Protein AF-A0A0K2U923-F1 (afdb_monomer_lite)

Structure (mmCIF, N/CA/C/O backbone):
data_AF-A0A0K2U923-F1
#
_entry.id   AF-A0A0K2U923-F1
#
loop_
_atom_site.group_PDB
_atom_site.id
_atom_site.type_symbol
_atom_site.label_atom_id
_atom_site.label_alt_id
_atom_site.label_comp_id
_atom_site.label_asym_id
_atom_site.label_entity_id
_atom_site.label_seq_id
_atom_site.pdbx_PDB_ins_code
_atom_site.Cartn_x
_atom_site.Cartn_y
_atom_site.Cartn_z
_atom_site.occupancy
_atom_site.B_iso_or_equiv
_atom_site.auth_seq_id
_atom_site.auth_comp_id
_atom_site.auth_asym_id
_atom_site.auth_atom_id
_atom_site.pdbx_PDB_model_num
ATOM 1 N N . PHE A 1 1 ? -20.185 -8.622 7.648 1.00 46.94 1 PHE A N 1
ATOM 2 C CA . PHE A 1 1 ? -19.228 -9.583 7.067 1.00 46.94 1 PHE A CA 1
ATOM 3 C C . PHE A 1 1 ? -17.840 -9.275 7.617 1.00 46.94 1 PHE A C 1
ATOM 5 O O . PHE A 1 1 ? -17.190 -8.355 7.150 1.00 46.94 1 PHE A O 1
ATOM 12 N N . ARG A 1 2 ? -17.423 -9.962 8.691 1.00 54.75 2 ARG A N 1
ATOM 13 C CA . ARG A 1 2 ? -16.056 -9.865 9.228 1.00 54.75 2 ARG A CA 1
ATOM 14 C C . ARG A 1 2 ? -15.194 -10.857 8.448 1.00 54.75 2 ARG A C 1
ATOM 16 O O . ARG A 1 2 ? -15.242 -12.042 8.752 1.00 54.75 2 ARG A O 1
ATOM 23 N N . GLY A 1 3 ? -14.493 -10.393 7.418 1.00 65.44 3 GLY A N 1
ATOM 24 C CA . GLY A 1 3 ? -13.619 -11.261 6.622 1.00 65.44 3 GLY A CA 1
ATOM 25 C C . GLY A 1 3 ? -12.962 -10.585 5.423 1.00 65.44 3 GLY A C 1
ATOM 26 O O . GLY A 1 3 ? -11.831 -10.928 5.100 1.00 65.44 3 GLY A O 1
ATOM 27 N N . ASP A 1 4 ? -13.619 -9.595 4.818 1.00 76.12 4 ASP A N 1
ATOM 28 C CA . ASP A 1 4 ? -13.094 -8.967 3.606 1.00 76.12 4 ASP A CA 1
ATOM 29 C C . ASP A 1 4 ? -12.169 -7.795 3.952 1.00 76.12 4 ASP A C 1
ATOM 31 O O . ASP A 1 4 ? -12.606 -6.738 4.412 1.00 76.12 4 ASP A O 1
ATOM 35 N N . GLU A 1 5 ? -10.869 -7.988 3.730 1.00 82.81 5 GLU A N 1
ATOM 36 C CA . GLU A 1 5 ? -9.886 -6.910 3.734 1.00 82.81 5 GLU A CA 1
ATOM 37 C C . GLU A 1 5 ? -9.818 -6.285 2.338 1.00 82.81 5 GLU A C 1
ATOM 39 O O . GLU A 1 5 ? -9.633 -6.971 1.332 1.00 82.81 5 GLU A O 1
ATOM 44 N N . ARG A 1 6 ? -9.941 -4.957 2.269 1.00 85.06 6 ARG A N 1
ATOM 45 C CA . ARG A 1 6 ? -9.758 -4.199 1.031 1.00 85.06 6 ARG A CA 1
ATOM 46 C C . ARG A 1 6 ? -8.632 -3.199 1.207 1.00 85.06 6 ARG A C 1
ATOM 48 O O . ARG A 1 6 ? -8.662 -2.378 2.119 1.00 85.06 6 ARG A O 1
ATOM 55 N N . VAL A 1 7 ? -7.694 -3.208 0.266 1.00 87.56 7 VAL A N 1
ATOM 56 C CA . VAL A 1 7 ? -6.623 -2.213 0.205 1.00 87.56 7 VAL A CA 1
ATOM 57 C C . VAL A 1 7 ? -6.938 -1.201 -0.890 1.00 87.56 7 VAL A C 1
ATOM 59 O O . VAL A 1 7 ? -7.096 -1.559 -2.055 1.00 87.56 7 VAL A O 1
ATOM 62 N N . ILE A 1 8 ? -7.030 0.071 -0.509 1.00 87.62 8 ILE A N 1
ATOM 63 C CA . ILE A 1 8 ? -7.195 1.206 -1.423 1.00 87.62 8 ILE A CA 1
ATOM 64 C C . ILE A 1 8 ? -5.902 2.013 -1.372 1.00 87.62 8 ILE A C 1
ATOM 66 O O . ILE A 1 8 ? -5.389 2.286 -0.288 1.00 87.62 8 ILE A O 1
ATOM 70 N N . ARG A 1 9 ? -5.361 2.368 -2.539 1.00 89.19 9 ARG A N 1
ATOM 71 C CA . ARG A 1 9 ? -4.118 3.135 -2.659 1.00 89.19 9 ARG A CA 1
ATOM 72 C C . ARG A 1 9 ? -4.335 4.297 -3.618 1.00 89.19 9 ARG A C 1
ATOM 74 O O . ARG A 1 9 ? -4.882 4.100 -4.699 1.00 89.19 9 ARG A O 1
ATOM 81 N N . SER A 1 10 ? -3.921 5.489 -3.213 1.00 87.31 10 SER A N 1
ATOM 82 C CA . SER A 1 10 ? -4.021 6.717 -4.003 1.00 87.31 10 SER A CA 1
ATOM 83 C C . SER A 1 10 ? -2.884 7.662 -3.633 1.00 87.31 10 SER A C 1
ATOM 85 O O . SER A 1 10 ? -2.369 7.596 -2.515 1.00 87.31 10 SER A O 1
ATOM 87 N N . CYS A 1 11 ? -2.508 8.551 -4.551 1.00 87.19 11 CYS A N 1
ATOM 88 C CA . CYS A 1 11 ? -1.642 9.677 -4.219 1.00 87.19 11 CYS A CA 1
ATOM 89 C C . CYS A 1 11 ? -2.438 10.692 -3.387 1.00 87.19 11 CYS A C 1
ATOM 91 O O . CYS A 1 11 ? -3.587 10.997 -3.713 1.00 87.19 11 CYS A O 1
ATOM 93 N N . GLY A 1 12 ? -1.845 11.172 -2.297 1.00 82.44 12 GLY A N 1
ATOM 94 C CA . GLY A 1 12 ? -2.397 12.254 -1.484 1.00 82.44 12 GLY A CA 1
ATOM 95 C C . GLY A 1 12 ? -1.795 13.597 -1.888 1.00 82.44 12 GLY A C 1
ATOM 96 O O . GLY A 1 12 ? -0.661 13.645 -2.355 1.00 82.44 12 GLY A O 1
ATOM 97 N N . TYR A 1 13 ? -2.550 14.680 -1.698 1.00 79.69 13 TYR A N 1
ATOM 98 C CA . TYR A 1 13 ? -2.068 16.053 -1.914 1.00 79.69 13 TYR A CA 1
ATOM 99 C C . TYR A 1 13 ? -1.649 16.745 -0.612 1.00 79.69 13 TYR A C 1
ATOM 101 O O . TYR A 1 13 ? -0.882 17.702 -0.645 1.00 79.69 13 TYR A O 1
ATOM 109 N N . GLU A 1 14 ? -2.132 16.255 0.532 1.00 82.88 14 GLU A N 1
ATOM 110 C CA . GLU A 1 14 ? -1.827 16.792 1.856 1.00 82.88 14 GLU A CA 1
ATOM 111 C C . GLU A 1 14 ? -1.139 15.728 2.711 1.00 82.88 14 GLU A C 1
ATOM 113 O O . GLU A 1 14 ? -1.593 14.582 2.792 1.00 82.88 14 GLU A O 1
ATOM 118 N N . GLU A 1 15 ? -0.045 16.116 3.366 1.00 81.38 15 GLU A N 1
ATOM 119 C CA . GLU A 1 15 ? 0.647 15.250 4.312 1.00 81.38 15 GLU A CA 1
ATOM 120 C C . GLU A 1 15 ? -0.121 15.213 5.636 1.00 81.38 15 GLU A C 1
ATOM 122 O O . GLU A 1 15 ? -0.367 16.237 6.280 1.00 81.38 15 GLU A O 1
ATOM 127 N N . TYR A 1 16 ? -0.499 14.010 6.062 1.00 82.44 16 TYR A N 1
ATOM 128 C CA . TYR A 1 16 ? -1.097 13.821 7.373 1.00 82.44 16 TYR A CA 1
ATOM 129 C C . TYR A 1 16 ? -0.021 13.869 8.463 1.00 82.44 16 TYR A C 1
ATOM 131 O O . TYR A 1 16 ? 1.083 13.363 8.277 1.00 82.44 16 TYR A O 1
ATOM 139 N N . LYS A 1 17 ? -0.357 14.428 9.633 1.00 85.25 17 LYS A N 1
ATOM 140 C CA . LYS A 1 17 ? 0.600 14.641 10.739 1.00 85.25 17 LYS A CA 1
ATOM 141 C C . LYS A 1 17 ? 1.301 13.362 11.213 1.00 85.25 17 LYS A C 1
ATOM 143 O O . LYS A 1 17 ? 2.437 13.427 11.665 1.00 85.25 17 LYS A O 1
ATOM 148 N N . ASN A 1 18 ? 0.608 12.227 11.143 1.00 84.94 18 ASN A N 1
ATOM 149 C CA . ASN A 1 18 ? 1.134 10.927 11.546 1.00 84.94 18 ASN A CA 1
ATOM 150 C C . ASN A 1 18 ? 1.447 10.076 10.314 1.00 84.94 18 ASN A C 1
ATOM 152 O O . ASN A 1 18 ? 0.725 10.131 9.319 1.00 84.94 18 ASN A O 1
ATOM 156 N N . GLU A 1 19 ? 2.451 9.206 10.425 1.00 87.19 19 GLU A N 1
ATOM 157 C CA . GLU A 1 19 ? 2.776 8.239 9.369 1.00 87.19 19 GLU A CA 1
ATOM 158 C C . GLU A 1 19 ? 1.622 7.281 9.081 1.00 87.19 19 GLU A C 1
ATOM 160 O O . GLU A 1 19 ? 1.395 6.931 7.931 1.00 87.19 19 GLU A O 1
ATOM 165 N N . CYS A 1 20 ? 0.860 6.888 10.102 1.00 90.88 20 CYS A N 1
ATOM 166 C CA . CYS A 1 20 ? -0.367 6.125 9.929 1.00 90.88 20 CYS A CA 1
ATOM 167 C C . CYS A 1 20 ? -1.430 6.565 10.936 1.00 90.88 20 CYS A C 1
ATOM 169 O O . CYS A 1 20 ? -1.122 6.953 12.064 1.00 90.88 20 CYS A O 1
ATOM 171 N N . TYR A 1 21 ? -2.696 6.415 10.563 1.00 89.94 21 TYR A N 1
ATOM 172 C CA . TYR A 1 21 ? -3.821 6.535 11.481 1.00 89.94 21 TYR A CA 1
ATOM 173 C C . TYR A 1 21 ? -4.822 5.401 11.279 1.00 89.94 21 TYR A C 1
ATOM 175 O O . TYR A 1 21 ? -4.906 4.779 10.217 1.00 89.94 21 TYR A O 1
ATOM 183 N N . LYS A 1 22 ? -5.562 5.106 12.348 1.00 92.06 22 LYS A N 1
ATOM 184 C CA . LYS A 1 22 ? -6.569 4.052 12.390 1.00 92.06 22 LYS A CA 1
ATOM 185 C C . LYS A 1 22 ? -7.895 4.646 12.836 1.00 92.06 22 LYS A C 1
ATOM 187 O O . LYS A 1 22 ? -7.935 5.349 13.843 1.00 92.06 22 LYS A O 1
ATOM 192 N N . THR A 1 23 ? -8.969 4.304 12.139 1.00 91.69 23 THR A N 1
ATOM 193 C CA . THR A 1 23 ? -10.335 4.646 12.544 1.00 91.69 23 THR A CA 1
ATOM 194 C C . THR A 1 23 ? -11.092 3.357 12.825 1.00 91.69 23 THR A C 1
ATOM 196 O O . THR A 1 23 ? -11.049 2.423 12.025 1.00 91.69 23 THR A O 1
ATOM 199 N N . VAL A 1 24 ? -11.753 3.287 13.980 1.00 92.44 24 VAL A N 1
ATOM 200 C CA . VAL A 1 24 ? -12.574 2.140 14.385 1.00 92.44 24 VAL A CA 1
ATOM 201 C C . VAL A 1 24 ? -14.033 2.572 14.328 1.00 92.44 24 VAL A C 1
ATOM 203 O O . VAL A 1 24 ? -14.428 3.477 15.058 1.00 92.44 24 VAL A O 1
ATOM 206 N N . LEU A 1 25 ? -14.809 1.941 13.452 1.00 89.19 25 LEU A N 1
ATOM 207 C CA . LEU A 1 25 ? -16.262 2.071 13.369 1.00 89.19 25 LEU A CA 1
ATOM 208 C C . LEU A 1 25 ? -16.891 0.708 13.683 1.00 89.19 25 LEU A C 1
ATOM 210 O O . LEU A 1 25 ? -16.216 -0.323 13.627 1.00 89.19 25 L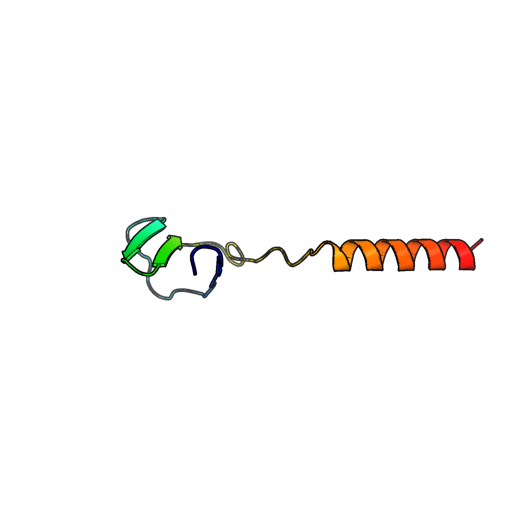EU A O 1
ATOM 214 N N . GLU A 1 26 ? -18.180 0.693 14.021 1.00 86.19 26 GLU A N 1
ATOM 215 C CA . GLU A 1 26 ? -18.893 -0.546 14.368 1.00 86.19 26 GLU A CA 1
ATOM 216 C C . GLU A 1 26 ? -18.878 -1.569 13.218 1.00 86.19 26 GLU A C 1
ATOM 218 O O . GLU A 1 26 ? -18.761 -2.774 13.448 1.00 86.19 26 GLU A O 1
ATOM 223 N N . GLU A 1 27 ? -18.936 -1.079 11.977 1.00 82.94 27 GLU A N 1
ATOM 224 C CA . GLU A 1 27 ? -19.032 -1.896 10.765 1.00 82.94 27 GLU A CA 1
ATOM 225 C C . GLU A 1 27 ? -17.670 -2.280 10.174 1.00 82.94 27 GLU A C 1
ATOM 227 O O . GLU A 1 27 ? -17.507 -3.383 9.648 1.00 82.94 27 GLU A O 1
ATOM 232 N N . TYR A 1 28 ? -16.684 -1.384 10.252 1.00 84.06 28 TYR A N 1
ATOM 233 C CA . TYR A 1 28 ? -15.362 -1.593 9.672 1.00 84.06 28 TYR A CA 1
ATOM 234 C C . TYR A 1 28 ? -14.283 -0.788 10.391 1.00 84.06 28 TYR A C 1
ATOM 236 O O . TYR A 1 28 ? -14.521 0.181 11.106 1.00 84.06 28 TYR A O 1
ATOM 244 N N . THR A 1 29 ? -13.042 -1.205 10.191 1.00 89.38 29 THR A N 1
ATOM 245 C CA . THR A 1 29 ? -11.863 -0.511 10.698 1.00 89.38 29 THR A CA 1
ATOM 246 C C . THR A 1 29 ? -10.987 -0.141 9.516 1.00 89.38 29 THR A C 1
ATOM 248 O O . THR A 1 29 ? -10.703 -0.993 8.678 1.00 89.38 29 THR A O 1
ATOM 251 N N . THR A 1 30 ? -10.538 1.108 9.451 1.00 91.19 30 THR A N 1
ATOM 252 C CA . THR A 1 30 ? -9.599 1.567 8.423 1.00 91.19 30 THR A CA 1
ATOM 253 C C . THR A 1 30 ? -8.222 1.789 9.033 1.00 91.19 30 THR A C 1
ATOM 255 O O . THR A 1 30 ? -8.095 2.212 10.183 1.00 91.19 30 THR A O 1
ATOM 258 N N . LYS A 1 31 ? -7.175 1.501 8.257 1.00 92.00 31 LYS A N 1
ATOM 259 C CA . LYS A 1 31 ? -5.788 1.867 8.554 1.00 92.00 31 LYS A CA 1
ATOM 260 C C . LYS A 1 31 ? -5.228 2.563 7.322 1.00 92.00 31 LYS A C 1
ATOM 262 O O . LYS A 1 31 ? -5.189 1.964 6.252 1.00 92.00 31 LYS A O 1
ATOM 267 N N . VAL A 1 32 ? -4.817 3.813 7.476 1.00 91.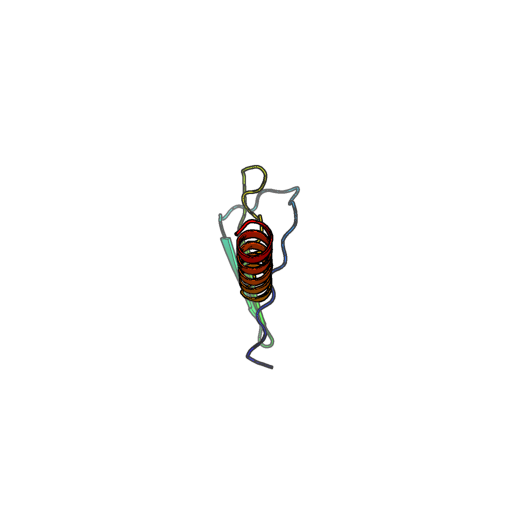06 32 VAL A N 1
ATOM 268 C CA . VAL A 1 32 ? -4.281 4.642 6.391 1.00 91.06 32 VAL A CA 1
ATOM 269 C C . VAL A 1 32 ? -2.860 5.029 6.756 1.00 91.06 32 VAL A C 1
ATOM 271 O O . VAL A 1 32 ? -2.620 5.421 7.896 1.00 91.06 32 VAL A O 1
ATOM 274 N N . CYS A 1 33 ? -1.932 4.901 5.810 1.00 90.25 33 CYS A N 1
ATOM 275 C CA . CYS A 1 33 ? -0.532 5.267 5.990 1.00 90.25 33 CYS A CA 1
ATOM 276 C C . CYS A 1 33 ? -0.071 6.216 4.881 1.00 90.25 33 CYS A C 1
ATOM 278 O O . CYS A 1 33 ? -0.449 6.051 3.720 1.00 90.25 33 CYS A O 1
ATOM 280 N N . THR A 1 34 ? 0.748 7.190 5.257 1.00 89.81 34 THR A N 1
ATOM 281 C CA . THR A 1 34 ? 1.399 8.148 4.370 1.00 89.81 34 THR A CA 1
ATOM 282 C C . THR A 1 34 ? 2.608 7.497 3.711 1.00 89.81 34 THR A C 1
ATOM 284 O O . THR A 1 34 ? 3.345 6.735 4.332 1.00 89.81 34 THR A O 1
ATOM 287 N N . CYS A 1 35 ? 2.814 7.819 2.441 1.00 88.31 35 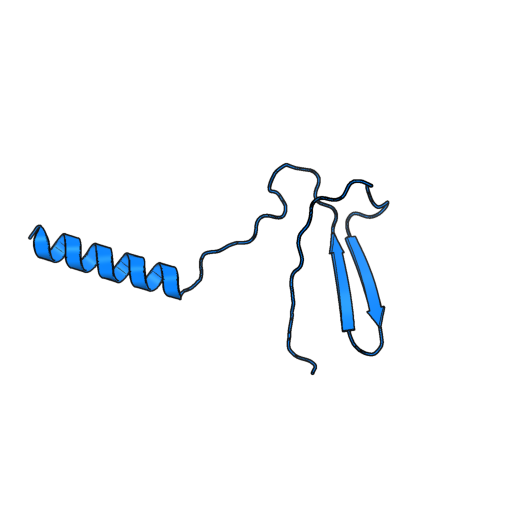CYS A N 1
ATOM 288 C CA . CYS A 1 35 ? 3.871 7.278 1.607 1.00 88.31 35 CYS A CA 1
ATOM 289 C C . CYS A 1 35 ? 4.545 8.452 0.890 1.00 88.31 35 CYS A C 1
ATOM 291 O O . CYS A 1 35 ? 3.834 9.249 0.281 1.00 88.31 35 CYS A O 1
ATOM 293 N N . LYS A 1 36 ? 5.868 8.610 1.027 1.00 87.75 36 LYS A N 1
ATOM 294 C CA . LYS A 1 36 ? 6.581 9.837 0.607 1.00 87.75 36 LYS A CA 1
ATOM 295 C C . LYS A 1 36 ? 7.388 9.697 -0.681 1.00 87.75 36 LYS A C 1
ATOM 297 O O . LYS A 1 36 ? 7.730 10.703 -1.289 1.00 87.75 36 LYS A O 1
ATOM 302 N N . GLU A 1 37 ? 7.712 8.471 -1.064 1.00 88.56 37 GLU A N 1
ATOM 303 C CA . GLU A 1 37 ? 8.541 8.177 -2.231 1.00 88.56 37 GLU A CA 1
ATOM 304 C C . GLU A 1 37 ? 7.677 7.729 -3.411 1.00 88.56 37 GLU A C 1
ATOM 306 O O . GLU A 1 37 ? 6.605 7.139 -3.239 1.00 88.56 37 GLU A O 1
ATOM 311 N N . ASP A 1 38 ? 8.155 7.963 -4.628 1.00 88.44 38 ASP A N 1
ATOM 312 C CA . ASP A 1 38 ? 7.456 7.497 -5.820 1.00 88.44 38 ASP A CA 1
ATOM 313 C C . ASP A 1 38 ? 7.357 5.967 -5.822 1.00 88.44 38 ASP A C 1
ATOM 315 O O . ASP A 1 38 ? 8.342 5.242 -5.686 1.00 88.44 38 ASP A O 1
ATOM 319 N N . GLY A 1 39 ? 6.132 5.461 -5.967 1.00 86.50 39 GLY A N 1
ATOM 320 C CA . GLY A 1 39 ? 5.863 4.025 -6.018 1.00 86.50 39 GLY A CA 1
ATOM 321 C C . G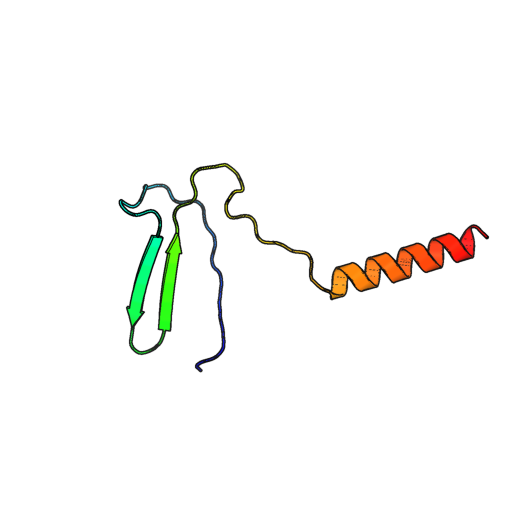LY A 1 39 ? 5.934 3.296 -4.672 1.00 86.50 39 GLY A C 1
ATOM 322 O O . GLY A 1 39 ? 5.763 2.079 -4.650 1.00 86.50 39 GLY A O 1
ATOM 323 N N . CYS A 1 40 ? 6.108 3.979 -3.536 1.00 87.88 40 CYS A N 1
ATOM 324 C CA . CYS A 1 40 ? 6.182 3.294 -2.238 1.00 87.88 40 CYS A CA 1
ATOM 325 C C . CYS A 1 40 ? 4.862 2.607 -1.825 1.00 87.88 40 CYS A C 1
ATOM 327 O O . CYS A 1 40 ? 4.857 1.697 -0.998 1.00 87.88 40 CYS A O 1
ATOM 329 N N . ASN A 1 41 ? 3.732 2.996 -2.427 1.00 88.38 41 ASN A N 1
ATOM 330 C CA . ASN A 1 41 ? 2.437 2.338 -2.270 1.00 88.38 41 ASN A CA 1
ATOM 331 C C . ASN A 1 41 ? 2.139 1.359 -3.423 1.00 88.38 41 ASN A C 1
ATOM 333 O O . ASN A 1 41 ? 0.977 1.078 -3.705 1.00 88.38 41 ASN A O 1
ATOM 337 N N . ILE A 1 42 ? 3.145 0.826 -4.118 1.00 86.62 42 ILE A N 1
ATOM 338 C CA . ILE A 1 42 ? 2.906 -0.175 -5.161 1.00 86.62 42 ILE A CA 1
ATOM 339 C C . ILE A 1 42 ? 2.347 -1.472 -4.553 1.00 86.62 42 ILE A C 1
ATOM 341 O O . ILE A 1 42 ? 2.753 -1.927 -3.483 1.00 86.62 42 ILE A O 1
ATOM 345 N N . GLY A 1 43 ? 1.358 -2.066 -5.220 1.00 81.12 43 GLY A N 1
ATOM 346 C CA . GLY A 1 43 ? 0.853 -3.390 -4.865 1.00 81.12 43 GLY A CA 1
ATOM 347 C C . GLY A 1 43 ? 1.716 -4.483 -5.490 1.00 81.12 43 GLY A C 1
ATOM 348 O O . GLY A 1 43 ? 2.120 -4.368 -6.645 1.00 81.12 43 GLY A O 1
ATOM 349 N N . THR A 1 44 ? 1.967 -5.572 -4.765 1.00 74.88 44 THR A N 1
ATOM 350 C CA . THR A 1 44 ? 2.518 -6.787 -5.370 1.00 74.88 44 THR A CA 1
ATOM 351 C C . THR A 1 44 ? 1.429 -7.472 -6.193 1.00 74.88 44 THR A C 1
ATOM 353 O O . THR A 1 44 ? 0.459 -7.997 -5.655 1.00 74.88 44 THR A O 1
ATOM 356 N N . CYS A 1 45 ? 1.581 -7.465 -7.517 1.00 66.38 45 CYS A N 1
ATOM 357 C CA . CYS A 1 45 ? 0.635 -8.108 -8.437 1.00 66.38 45 CYS A CA 1
ATOM 358 C C . CYS A 1 45 ? 0.929 -9.598 -8.673 1.00 66.38 45 CYS A C 1
ATOM 360 O O . CYS A 1 45 ? 0.247 -10.224 -9.479 1.00 66.38 45 CYS A O 1
ATOM 362 N N . ILE A 1 46 ? 1.953 -10.171 -8.027 1.00 67.31 46 ILE A N 1
ATOM 363 C CA . ILE A 1 46 ? 2.336 -11.570 -8.245 1.00 67.31 46 ILE A CA 1
ATOM 364 C C . ILE A 1 46 ? 1.382 -12.475 -7.467 1.00 67.31 46 ILE A C 1
ATOM 366 O O . ILE A 1 46 ? 1.620 -12.827 -6.314 1.00 67.31 46 ILE A O 1
ATOM 370 N N . ASP A 1 47 ? 0.293 -12.844 -8.126 1.00 74.00 47 ASP A N 1
ATOM 371 C CA . ASP A 1 47 ? -0.571 -13.929 -7.685 1.00 74.00 47 ASP A CA 1
ATOM 372 C C . ASP A 1 47 ? 0.040 -15.293 -8.070 1.00 74.00 47 ASP A C 1
ATOM 374 O O . ASP A 1 47 ? 0.770 -15.422 -9.060 1.00 74.00 47 ASP A O 1
ATOM 378 N N . LYS A 1 48 ? -0.283 -16.344 -7.309 1.00 79.06 48 LYS A N 1
ATOM 379 C CA . LYS A 1 48 ? 0.143 -17.732 -7.562 1.00 79.06 48 LYS A CA 1
ATOM 380 C C . LYS A 1 48 ? -0.242 -18.203 -8.965 1.00 79.06 48 LYS A C 1
ATOM 382 O O . LYS A 1 48 ? 0.493 -18.976 -9.576 1.00 79.06 48 LYS A O 1
ATOM 387 N N . SER A 1 49 ? -1.358 -17.693 -9.482 1.00 79.50 49 SER A N 1
ATOM 388 C CA . SER A 1 49 ? -1.842 -17.930 -10.842 1.00 79.50 49 SER A CA 1
ATOM 389 C C . SER A 1 49 ? -0.811 -17.519 -11.904 1.00 79.50 49 SER A C 1
ATOM 391 O O . SER A 1 49 ? -0.572 -18.256 -12.859 1.00 79.50 49 SER A O 1
ATOM 393 N N . ILE A 1 50 ? -0.138 -16.379 -11.711 1.00 84.62 50 ILE A N 1
ATOM 394 C CA . ILE A 1 50 ? 0.880 -15.864 -12.639 1.00 84.62 50 ILE A CA 1
ATOM 395 C C . ILE A 1 50 ? 2.140 -16.733 -12.588 1.00 84.62 50 ILE A C 1
ATOM 397 O O . ILE A 1 50 ? 2.704 -17.068 -13.628 1.00 84.62 50 ILE A O 1
ATOM 401 N N . LEU A 1 51 ? 2.554 -17.153 -11.389 1.00 85.81 51 LEU A N 1
ATOM 402 C CA . LEU A 1 51 ? 3.712 -18.030 -11.216 1.00 85.81 51 LEU A CA 1
ATOM 403 C C . LEU A 1 51 ? 3.513 -19.384 -11.917 1.00 85.81 51 LEU A C 1
ATOM 405 O O . LEU A 1 51 ? 4.417 -19.864 -12.599 1.00 85.81 51 LEU A O 1
ATOM 409 N N . LEU A 1 52 ? 2.318 -19.972 -11.801 1.00 85.94 52 LEU A N 1
ATOM 410 C CA . LEU A 1 52 ? 1.988 -21.243 -12.447 1.00 85.94 52 LEU A CA 1
ATOM 411 C C . LEU A 1 52 ? 2.046 -21.143 -13.979 1.00 85.94 52 LEU A C 1
ATOM 413 O O . LEU A 1 52 ? 2.605 -22.024 -14.635 1.00 85.94 52 LEU A O 1
ATOM 417 N N . LEU A 1 53 ? 1.516 -20.055 -14.548 1.00 88.31 53 LEU A N 1
ATOM 418 C CA . LEU A 1 53 ? 1.568 -19.811 -15.990 1.00 88.31 53 LEU A CA 1
ATOM 419 C C . LEU A 1 53 ? 3.012 -19.695 -16.485 1.00 88.31 53 LEU A C 1
ATOM 421 O O . LEU A 1 53 ? 3.369 -20.354 -17.460 1.00 88.31 53 LEU A O 1
ATOM 425 N N . LEU A 1 54 ? 3.868 -18.949 -15.780 1.00 88.75 54 LEU A N 1
ATOM 426 C CA . LEU A 1 54 ? 5.286 -18.829 -16.132 1.00 88.75 54 LEU A CA 1
ATOM 427 C C . LEU A 1 54 ? 5.997 -20.191 -16.139 1.00 88.75 54 LEU A C 1
ATOM 429 O O . LEU A 1 54 ? 6.721 -20.491 -17.085 1.00 88.75 54 LEU A O 1
ATOM 433 N N . CYS A 1 55 ? 5.749 -21.049 -15.145 1.00 89.75 55 CYS A N 1
ATOM 434 C CA . CYS A 1 55 ? 6.304 -22.407 -15.107 1.00 89.75 55 CYS A CA 1
ATOM 435 C C . CYS A 1 55 ? 5.796 -23.294 -16.260 1.00 89.75 55 CYS A C 1
ATOM 437 O O . CYS A 1 55 ? 6.557 -24.074 -16.837 1.00 89.75 55 CYS A O 1
ATOM 439 N N . SER A 1 56 ? 4.517 -23.181 -16.626 1.00 89.62 56 SER A N 1
ATOM 440 C CA . SER A 1 56 ? 3.961 -23.947 -17.751 1.00 89.62 56 SER A CA 1
ATOM 441 C C . SER A 1 56 ? 4.562 -23.530 -19.098 1.00 89.62 56 SER A C 1
ATOM 443 O O . SER A 1 56 ? 4.871 -24.383 -19.930 1.00 89.62 56 SER A O 1
ATOM 445 N N . VAL A 1 57 ? 4.807 -22.231 -19.291 1.00 93.81 57 VAL A N 1
ATOM 446 C CA . VAL A 1 57 ? 5.425 -21.698 -20.510 1.00 93.81 57 VAL A CA 1
ATOM 447 C C . VAL A 1 57 ? 6.891 -22.109 -20.597 1.00 93.81 57 VAL A C 1
ATOM 449 O O . VAL A 1 57 ? 7.325 -22.579 -21.644 1.00 93.81 57 VAL A O 1
ATOM 452 N N . THR A 1 58 ? 7.659 -22.001 -19.507 1.00 91.12 58 THR A N 1
ATOM 453 C CA . THR A 1 58 ? 9.079 -22.391 -19.518 1.00 91.12 58 THR A CA 1
ATOM 454 C C . THR A 1 58 ? 9.262 -23.882 -19.779 1.00 91.12 58 THR A C 1
ATOM 456 O O . THR A 1 58 ? 10.110 -24.253 -20.586 1.00 91.12 58 THR A O 1
ATOM 459 N N . THR A 1 59 ? 8.439 -24.741 -19.173 1.00 90.31 59 THR A N 1
ATOM 460 C CA . THR A 1 59 ? 8.469 -26.191 -19.438 1.00 90.31 59 THR A CA 1
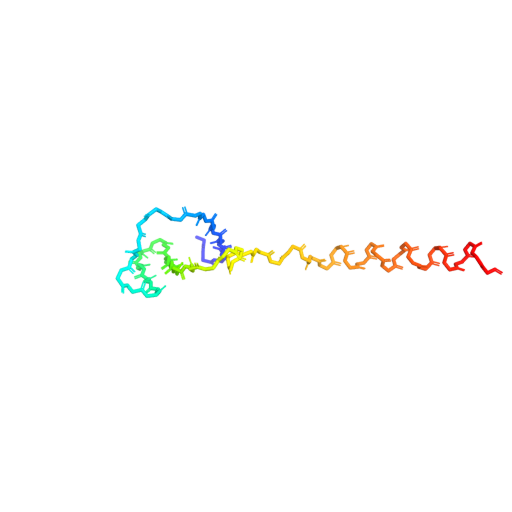ATOM 461 C C . THR A 1 59 ? 8.127 -26.527 -20.890 1.00 90.31 59 THR A C 1
ATOM 463 O O . THR A 1 59 ? 8.822 -27.344 -21.492 1.00 90.31 59 THR A O 1
ATOM 466 N N . HIS A 1 60 ? 7.131 -25.860 -21.486 1.00 88.31 60 HIS A N 1
ATOM 467 C CA . HIS A 1 60 ? 6.807 -26.023 -22.908 1.00 88.31 60 HIS A CA 1
ATOM 468 C C . HIS A 1 60 ? 7.942 -25.558 -23.825 1.00 88.31 60 HIS A C 1
ATOM 470 O O . HIS A 1 60 ? 8.300 -26.268 -24.758 1.00 88.31 60 HIS A O 1
ATOM 476 N N . VAL A 1 61 ? 8.547 -24.400 -23.556 1.00 92.06 61 VAL A N 1
ATOM 477 C CA . VAL A 1 61 ? 9.674 -23.886 -24.353 1.00 92.06 61 VAL A CA 1
ATOM 478 C C . VAL A 1 61 ? 10.878 -24.826 -24.274 1.00 92.06 61 VAL A C 1
ATOM 480 O O . VAL A 1 61 ? 11.481 -25.125 -25.301 1.00 92.06 61 VAL A O 1
ATOM 483 N N . ILE A 1 62 ? 11.201 -25.343 -23.084 1.00 92.31 62 ILE A N 1
ATOM 484 C CA .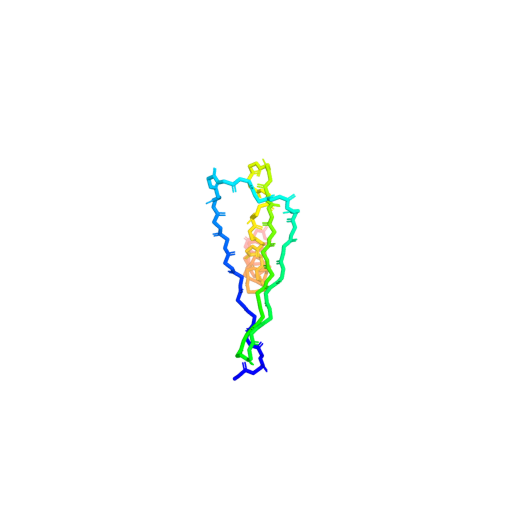 ILE A 1 62 ? 12.282 -26.324 -22.900 1.00 92.31 62 ILE A CA 1
ATOM 485 C C . ILE A 1 62 ? 11.985 -27.617 -23.668 1.00 92.31 62 ILE A C 1
ATOM 487 O O . ILE A 1 62 ? 12.895 -28.179 -24.265 1.00 92.31 62 ILE A O 1
ATOM 491 N N . PHE A 1 63 ? 10.733 -28.081 -23.675 1.00 88.31 63 PHE A N 1
ATOM 492 C CA . PHE A 1 63 ? 10.322 -29.261 -24.438 1.00 88.31 63 PHE A CA 1
ATOM 493 C C . PHE A 1 63 ? 10.430 -29.052 -25.956 1.00 88.31 63 PHE A C 1
ATOM 495 O O . PHE A 1 63 ? 10.802 -29.977 -26.662 1.00 88.31 63 PHE A O 1
ATOM 502 N N . LEU A 1 64 ? 10.140 -27.848 -26.459 1.00 85.06 64 LEU A N 1
ATOM 503 C CA . LEU A 1 64 ? 10.257 -27.518 -27.887 1.00 85.06 64 LEU A CA 1
ATOM 504 C C . LEU A 1 64 ? 11.710 -27.328 -28.354 1.00 85.06 64 LEU A C 1
ATOM 506 O O . LEU A 1 64 ? 11.998 -27.512 -29.533 1.00 85.06 64 LEU A O 1
ATOM 510 N N . HIS A 1 65 ? 12.608 -26.928 -27.451 1.00 78.50 65 HIS A N 1
ATOM 511 C CA . HIS A 1 65 ? 14.034 -26.714 -27.727 1.00 78.50 65 HIS A CA 1
ATOM 512 C C . HIS A 1 65 ? 14.933 -27.902 -27.340 1.00 78.50 65 HIS A C 1
ATOM 514 O O . HIS A 1 65 ? 16.159 -27.773 -27.385 1.00 78.50 65 HIS A O 1
ATOM 520 N N . LYS A 1 66 ? 14.346 -29.037 -26.954 1.00 63.22 66 LYS A N 1
ATOM 521 C CA . LYS A 1 66 ? 15.040 -30.297 -26.680 1.00 63.22 66 LYS A CA 1
ATOM 522 C C . LYS A 1 66 ? 14.727 -31.318 -27.763 1.00 63.22 66 LYS A C 1
ATOM 524 O O . LYS A 1 66 ? 15.659 -32.084 -28.089 1.00 63.22 66 LYS A O 1
#

pLDDT: mean 84.24, std 8.89, range [46.94, 93.81]

Radius of gyration: 19.85 Å; chains: 1; bounding box: 34×47×42 Å

Sequence (66 aa):
FRGDERVIRSCGYEEYKNECYKTVLEEYTTKVCTCKEDGCNIGTCIDKSILLLLCSVTTHVIFLHK

Organism: Lepeophtheirus salmonis (NCBI:txid72036)

Secondary structure (DSSP, 8-state):
------------SS--SSSEEEEE-SS-EEEEE---STTTT------HHHHHHHHHHHHHHHHHT-

Foldseek 3Di:
DPDDDDDDDDDDPDDDPDQWDWDDDPVDIDIDGDDDDPCPPPDDPDDPVVVVVVVVVVVVVVVVVD